Protein AF-A0A1F3SZ28-F1 (afdb_monomer)

Sequence (161 aa):
MKAVPILLTLVFACSISSAVASDVLGGPTPVPTPECSLKFEKIGSKEIKVGSFATYFVRLENTSACYFDDLKIVDQLPDRAKFDFAYPEAKVEEGAGPDFGGEVKWKHIDLEPYETLYFEIRVHVVGPPDRKLINKACLFKDGEKLECDSVRTKVVEGEAE

Mean predicted aligned error: 11.47 Å

Radius of gyration: 29.5 Å; Cα contacts (8 Å, |Δi|>4): 345; chains: 1; bounding box: 103×35×60 Å

Nearest PDB structures (foldseek):
  7usm-assembly1_A  TM=6.174E-01  e=6.342E-04  Homo sapiens
  1h6e-assembly1_A  TM=4.539E-01  e=2.488E-02  Homo sapiens
  6oxl-assembly1_M  TM=4.242E-01  e=4.626E-02  Mus musculus
  3ml6-assembly6_F  TM=4.410E-01  e=1.004E-01  Mus musculus
  6owo-assembly1_M  TM=4.318E-01  e=2.296E-01  Mus musculus

Secondary structure (DSSP, 8-state):
--------------------------PPPPPPPPPP-EEEEEEE-SEEETTSEEEEEEEEEE-SS--EEEEEEEEEEPTTEEEEEEES--EEEE--STT--EEEEEEEEEE-TT-EEEEEEEEEE-S-TT-EEEEEEEEEETTEEEEEEEEEEEEEPPP--

Structure (mmCIF, N/CA/C/O backbone):
data_AF-A0A1F3SZ28-F1
#
_entry.id   AF-A0A1F3SZ28-F1
#
loop_
_atom_site.group_PDB
_atom_site.id
_atom_site.type_symbol
_atom_site.label_atom_id
_atom_site.label_alt_id
_atom_site.label_comp_id
_atom_site.label_asym_id
_atom_site.label_entity_id
_atom_site.label_seq_id
_atom_site.pdbx_PDB_ins_code
_atom_site.Cartn_x
_atom_site.Cartn_y
_atom_site.Cartn_z
_atom_site.occupancy
_atom_site.B_iso_or_equiv
_atom_site.auth_seq_id
_atom_site.auth_comp_id
_atom_site.auth_asym_id
_atom_site.auth_atom_id
_atom_site.pdbx_PDB_model_num
ATOM 1 N N . MET A 1 1 ? 79.842 19.518 35.430 1.00 43.97 1 MET A N 1
ATOM 2 C CA . MET A 1 1 ? 80.255 18.509 34.431 1.00 43.97 1 MET A CA 1
ATOM 3 C C . MET A 1 1 ? 79.153 18.410 33.394 1.00 43.97 1 MET A C 1
ATOM 5 O O . MET A 1 1 ? 77.993 18.331 33.770 1.00 43.97 1 MET A O 1
ATOM 9 N N . LYS A 1 2 ? 79.515 18.562 32.117 1.00 39.78 2 LYS A N 1
ATOM 10 C CA . LYS A 1 2 ? 78.605 18.541 30.966 1.00 39.78 2 LYS A CA 1
ATOM 11 C C . LYS A 1 2 ? 78.163 17.099 30.700 1.00 39.78 2 LYS A C 1
ATOM 13 O O . LYS A 1 2 ? 79.028 16.239 30.576 1.00 39.78 2 LYS A O 1
ATOM 18 N N . ALA A 1 3 ? 76.862 16.862 30.560 1.00 41.88 3 ALA A N 1
ATOM 19 C CA . ALA A 1 3 ? 76.330 15.674 29.902 1.00 41.88 3 ALA A CA 1
ATOM 20 C C . ALA A 1 3 ? 75.505 16.138 28.695 1.00 41.88 3 ALA A C 1
ATOM 22 O O . ALA A 1 3 ? 74.625 16.988 28.807 1.00 41.88 3 ALA A O 1
ATOM 23 N N . VAL A 1 4 ? 75.930 15.639 27.541 1.00 39.97 4 VAL A N 1
ATOM 24 C CA . VAL A 1 4 ? 75.521 15.952 26.167 1.00 39.97 4 VAL A CA 1
ATOM 25 C C . VAL A 1 4 ? 74.340 15.038 25.786 1.00 39.97 4 VAL A C 1
ATOM 27 O O . VAL A 1 4 ? 74.255 13.932 26.321 1.00 39.97 4 VAL A O 1
ATOM 30 N N . PRO A 1 5 ? 73.410 15.478 24.916 1.00 53.03 5 PRO A N 1
ATOM 31 C CA . PRO A 1 5 ? 72.129 14.812 24.700 1.00 53.03 5 PRO A CA 1
ATOM 32 C C . PRO A 1 5 ? 72.242 13.665 23.688 1.00 53.03 5 PRO A C 1
ATOM 34 O O . PRO A 1 5 ? 73.022 13.742 22.741 1.00 53.03 5 PRO A O 1
ATOM 37 N N . ILE A 1 6 ? 71.416 12.627 23.845 1.00 44.25 6 ILE A N 1
ATOM 38 C CA . ILE A 1 6 ? 71.217 11.600 22.814 1.00 44.25 6 ILE A CA 1
ATOM 39 C C . ILE A 1 6 ? 69.897 11.912 22.112 1.00 44.25 6 ILE A C 1
ATOM 41 O O . ILE A 1 6 ? 68.809 11.658 22.624 1.00 44.25 6 ILE A O 1
ATOM 45 N N . LEU A 1 7 ? 70.032 12.540 20.947 1.00 42.06 7 LEU A N 1
ATOM 46 C CA . LEU A 1 7 ? 68.962 12.858 20.015 1.00 42.06 7 LEU A CA 1
ATOM 47 C C . LEU A 1 7 ? 68.617 11.588 19.221 1.00 42.06 7 LEU A C 1
ATOM 49 O O . LEU A 1 7 ? 69.385 11.158 18.361 1.00 42.06 7 LEU A O 1
ATOM 53 N N . LEU A 1 8 ? 67.473 10.977 19.529 1.00 43.25 8 LEU A N 1
ATOM 54 C CA . LEU A 1 8 ? 66.953 9.808 18.821 1.00 43.25 8 LEU A CA 1
ATOM 55 C C . LEU A 1 8 ? 66.407 10.255 17.453 1.00 43.25 8 LEU A C 1
ATOM 57 O O . LEU A 1 8 ? 65.328 10.837 17.360 1.00 43.25 8 LEU A O 1
ATOM 61 N N . THR A 1 9 ? 67.181 10.039 16.392 1.00 46.75 9 THR A N 1
ATOM 62 C CA . THR A 1 9 ? 66.792 10.351 15.010 1.00 46.75 9 THR A CA 1
ATOM 63 C C . THR A 1 9 ? 66.001 9.180 14.431 1.00 46.75 9 THR A C 1
ATOM 65 O O . THR A 1 9 ? 66.539 8.103 14.183 1.00 46.75 9 THR A O 1
ATOM 68 N N . LEU A 1 10 ? 64.698 9.390 14.241 1.00 42.75 10 LEU A N 1
ATOM 69 C CA . LEU A 1 10 ? 63.791 8.443 13.599 1.00 42.75 10 LEU A CA 1
ATOM 70 C C . LEU A 1 10 ? 63.981 8.549 12.078 1.00 42.75 10 LEU A C 1
ATOM 72 O O . LEU A 1 10 ? 63.603 9.544 11.462 1.00 42.75 10 LEU A O 1
ATOM 76 N N . VAL A 1 11 ? 64.615 7.543 11.476 1.00 49.81 11 VAL A N 1
ATOM 77 C CA . VAL A 1 11 ? 64.781 7.444 10.021 1.00 49.81 11 VAL A CA 1
ATOM 78 C C . VAL A 1 11 ? 63.455 6.974 9.426 1.00 49.81 11 VAL A C 1
ATOM 80 O O . VAL A 1 11 ? 63.096 5.804 9.531 1.00 49.81 11 VAL A O 1
ATOM 83 N N . PHE A 1 12 ? 62.707 7.895 8.818 1.00 44.34 12 PHE A N 1
ATOM 84 C CA . PHE A 1 12 ? 61.527 7.564 8.024 1.00 44.34 12 PHE A CA 1
ATOM 85 C C . PHE A 1 12 ? 62.006 7.058 6.657 1.00 44.34 12 PHE A C 1
ATOM 87 O O . PHE A 1 12 ? 62.452 7.837 5.813 1.00 44.34 12 PHE A O 1
ATOM 94 N N . ALA A 1 13 ? 61.981 5.741 6.453 1.00 50.91 13 ALA A N 1
ATOM 95 C CA . ALA A 1 13 ? 62.242 5.142 5.151 1.00 50.91 13 ALA A CA 1
ATOM 96 C C . ALA A 1 13 ? 61.084 5.500 4.206 1.00 50.91 13 ALA A C 1
ATOM 98 O O . ALA A 1 13 ? 59.988 4.950 4.297 1.00 50.91 13 ALA A O 1
ATOM 99 N N . CYS A 1 14 ? 61.321 6.472 3.326 1.00 41.31 14 CYS A N 1
ATOM 100 C CA . CYS A 1 14 ? 60.419 6.824 2.241 1.00 41.31 14 CYS A CA 1
ATOM 101 C C . CYS A 1 14 ? 60.524 5.732 1.168 1.00 41.31 14 CYS A C 1
ATOM 103 O O . CYS A 1 14 ? 61.438 5.739 0.342 1.00 41.31 14 CYS A O 1
ATOM 105 N N . SER A 1 15 ? 59.625 4.751 1.221 1.00 44.66 15 SER A N 1
ATOM 106 C CA . SER A 1 15 ? 59.470 3.763 0.157 1.00 44.66 15 SER A CA 1
ATOM 107 C C . SER A 1 15 ? 58.931 4.466 -1.087 1.00 44.66 15 SER A C 1
ATOM 109 O O . SER A 1 15 ? 57.728 4.671 -1.232 1.00 44.66 15 SER A O 1
ATOM 111 N N . ILE A 1 16 ? 59.837 4.843 -1.985 1.00 56.31 16 ILE A N 1
ATOM 112 C CA . ILE A 1 16 ? 59.520 5.238 -3.358 1.00 56.31 16 ILE A CA 1
ATOM 113 C C . ILE A 1 16 ? 58.946 4.002 -4.054 1.00 56.31 16 ILE A C 1
ATOM 115 O O . ILE A 1 16 ? 59.679 3.167 -4.579 1.00 56.31 16 ILE A O 1
ATOM 119 N N . SER A 1 17 ? 57.624 3.848 -4.015 1.00 54.88 17 SER A N 1
ATOM 120 C CA . SER A 1 17 ? 56.954 2.947 -4.947 1.00 54.88 17 SER A CA 1
ATOM 121 C C . SER A 1 17 ? 57.016 3.603 -6.316 1.00 54.88 17 SER A C 1
ATOM 123 O O . SER A 1 17 ? 56.485 4.693 -6.528 1.00 54.88 17 SER A O 1
ATOM 125 N N . SER A 1 18 ? 57.748 2.964 -7.220 1.00 57.22 18 SER A N 1
ATOM 126 C CA . SER A 1 18 ? 57.894 3.371 -8.608 1.00 57.22 18 SER A CA 1
ATOM 127 C C . SER A 1 18 ? 56.515 3.489 -9.257 1.00 57.22 18 SER A C 1
ATOM 129 O O . SER A 1 18 ? 55.770 2.513 -9.325 1.00 57.22 18 SER A O 1
ATOM 131 N N . ALA A 1 19 ? 56.175 4.681 -9.746 1.00 57.47 19 ALA A N 1
ATOM 132 C CA . ALA A 1 19 ? 55.052 4.858 -10.649 1.00 57.47 19 ALA A CA 1
ATOM 133 C C . ALA A 1 19 ? 55.410 4.198 -11.987 1.00 57.47 19 ALA A C 1
ATOM 135 O O . ALA A 1 19 ? 56.140 4.764 -12.798 1.00 57.47 19 ALA A O 1
ATOM 136 N N . VAL A 1 20 ? 54.920 2.981 -12.211 1.00 57.06 20 VAL A N 1
ATOM 137 C CA . VAL A 1 20 ? 54.814 2.421 -13.560 1.00 57.06 20 VAL A CA 1
ATOM 138 C C . VAL A 1 20 ? 53.590 3.058 -14.209 1.00 57.06 20 VAL A C 1
ATOM 140 O O . VAL A 1 20 ? 52.459 2.628 -13.993 1.00 57.06 20 VAL A O 1
ATOM 143 N N . ALA A 1 21 ? 53.826 4.122 -14.978 1.00 53.84 21 ALA A N 1
ATOM 144 C CA . ALA A 1 21 ? 52.867 4.618 -15.951 1.00 53.84 21 ALA A CA 1
ATOM 145 C C . ALA A 1 21 ? 52.682 3.523 -17.008 1.00 53.84 21 ALA A C 1
ATOM 147 O O . ALA A 1 21 ? 53.532 3.329 -17.875 1.00 53.84 21 ALA A O 1
ATOM 148 N N . SER A 1 22 ? 51.609 2.746 -16.877 1.00 50.09 22 SER A N 1
ATOM 149 C CA . SER A 1 22 ? 51.156 1.890 -17.965 1.00 50.09 22 SER A CA 1
ATOM 150 C C . SER A 1 22 ? 50.331 2.755 -18.904 1.00 50.09 22 SER A C 1
ATOM 152 O O . SER A 1 22 ? 49.201 3.119 -18.582 1.00 50.09 22 SER A O 1
ATOM 154 N N . ASP A 1 23 ? 50.919 3.084 -20.052 1.00 57.00 23 ASP A N 1
ATOM 155 C CA . ASP A 1 23 ? 50.186 3.436 -21.264 1.00 57.00 23 ASP A CA 1
ATOM 156 C C . ASP A 1 23 ? 49.230 2.278 -21.593 1.00 57.00 23 ASP A C 1
ATOM 158 O O . ASP A 1 23 ? 49.603 1.293 -22.232 1.00 57.00 23 ASP A O 1
ATOM 162 N N . VAL A 1 24 ? 47.993 2.361 -21.099 1.00 57.38 24 VAL A N 1
ATOM 163 C CA . VAL A 1 24 ? 46.909 1.454 -21.480 1.00 57.38 24 VAL A CA 1
ATOM 164 C C . VAL A 1 24 ? 46.052 2.169 -22.510 1.00 57.38 24 VAL A C 1
ATOM 166 O O . VAL A 1 24 ? 45.357 3.141 -22.226 1.00 57.38 24 VAL A O 1
ATOM 169 N N . LEU A 1 25 ? 46.165 1.651 -23.727 1.00 55.81 25 LEU A N 1
ATOM 170 C CA . LEU A 1 25 ? 45.335 1.879 -24.901 1.00 55.81 25 LEU A CA 1
ATOM 171 C C . LEU A 1 25 ? 43.883 2.218 -24.518 1.00 55.81 25 LEU A C 1
ATOM 173 O O . LEU A 1 25 ? 43.199 1.412 -23.888 1.00 55.81 25 LEU A O 1
ATOM 177 N N . GLY A 1 26 ? 43.425 3.405 -24.925 1.00 57.22 26 GLY A N 1
ATOM 178 C CA . GLY A 1 26 ? 42.052 3.879 -24.760 1.00 57.22 26 GLY A CA 1
ATOM 179 C C . GLY A 1 26 ? 41.047 3.013 -25.517 1.00 57.22 26 GLY A C 1
ATOM 180 O O . GLY A 1 26 ? 40.628 3.350 -26.622 1.00 57.22 26 GLY A O 1
ATOM 181 N N . GLY A 1 27 ? 40.664 1.886 -24.921 1.00 72.69 27 GLY A N 1
ATOM 182 C CA . GLY A 1 27 ? 39.433 1.191 -25.272 1.00 72.69 27 GLY A CA 1
ATOM 183 C C . GLY A 1 27 ? 38.226 2.068 -24.924 1.00 72.69 27 GLY A C 1
ATOM 184 O O . GLY A 1 27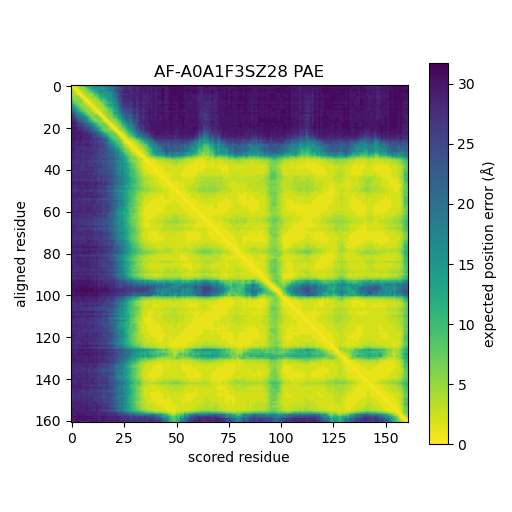 ? 38.337 2.928 -24.044 1.00 72.69 27 GLY A O 1
ATOM 185 N N . PRO A 1 28 ? 37.073 1.890 -25.594 1.00 71.19 28 PRO A N 1
ATOM 186 C CA . PRO A 1 28 ? 35.857 2.575 -25.186 1.00 71.19 28 PRO A CA 1
ATOM 187 C C . PRO A 1 28 ? 35.607 2.248 -23.714 1.00 71.19 28 PRO A C 1
ATOM 189 O O . PRO A 1 28 ? 35.509 1.080 -23.335 1.00 71.19 28 PRO A O 1
ATOM 192 N N . THR A 1 29 ? 35.550 3.282 -22.875 1.00 72.50 29 THR A N 1
ATOM 193 C CA . THR A 1 29 ? 35.113 3.131 -21.489 1.00 72.50 29 THR A CA 1
ATOM 194 C C . THR A 1 29 ? 33.747 2.447 -21.516 1.00 72.50 29 THR A C 1
ATOM 196 O O . THR A 1 29 ? 32.890 2.908 -22.280 1.00 72.50 29 THR A O 1
ATOM 199 N N . PRO A 1 30 ? 33.521 1.367 -20.744 1.00 76.06 30 PRO A N 1
ATOM 200 C CA . PRO A 1 30 ? 32.205 0.755 -20.670 1.00 76.06 30 PRO A CA 1
ATOM 201 C C . PRO A 1 30 ? 31.216 1.842 -20.254 1.00 76.06 30 PRO A C 1
ATOM 203 O O . PRO A 1 30 ? 31.387 2.479 -19.213 1.00 76.06 30 PRO A O 1
ATOM 206 N N . VAL A 1 31 ? 30.239 2.114 -21.121 1.00 80.12 31 VAL A N 1
ATOM 207 C CA . VAL A 1 31 ? 29.171 3.064 -20.813 1.00 80.12 31 VAL A CA 1
ATOM 208 C C . VAL A 1 31 ? 28.471 2.522 -19.570 1.00 80.12 31 VAL A C 1
ATOM 210 O O . VAL A 1 31 ? 28.074 1.354 -19.590 1.00 80.12 31 VAL A O 1
ATOM 213 N N . PRO A 1 32 ? 28.363 3.304 -18.482 1.00 75.44 32 PRO A N 1
ATOM 214 C CA . PRO A 1 32 ? 27.689 2.836 -17.286 1.00 75.44 32 PRO A CA 1
ATOM 215 C C . PRO A 1 32 ? 26.248 2.489 -17.655 1.00 75.44 32 PRO A C 1
ATOM 217 O O . PRO A 1 32 ? 25.503 3.331 -18.160 1.00 75.44 32 PRO A O 1
ATOM 220 N N . THR A 1 33 ? 25.880 1.228 -17.446 1.00 76.81 33 THR A N 1
ATOM 221 C CA . THR A 1 33 ? 24.498 0.780 -17.594 1.00 76.81 33 THR A CA 1
ATOM 222 C C . THR A 1 33 ? 23.645 1.577 -16.606 1.00 76.81 33 THR A C 1
ATOM 224 O O . THR A 1 33 ? 24.012 1.636 -15.430 1.00 76.81 33 THR A O 1
ATOM 227 N N . PRO A 1 34 ? 22.544 2.216 -17.041 1.00 79.12 34 PRO A N 1
ATOM 228 C CA . PRO A 1 34 ? 21.681 2.944 -16.124 1.00 79.12 34 PRO A CA 1
ATOM 229 C C . PRO A 1 34 ? 21.113 1.971 -15.086 1.00 79.12 34 PRO A C 1
ATOM 231 O O . PRO A 1 34 ? 20.489 0.972 -15.440 1.00 79.12 34 PRO A O 1
ATOM 234 N N . GLU A 1 35 ? 21.356 2.248 -13.806 1.00 89.88 35 GLU A N 1
ATOM 235 C CA . GLU A 1 35 ? 20.801 1.448 -12.718 1.00 89.88 35 GLU A CA 1
ATOM 236 C C . GLU A 1 35 ? 19.293 1.706 -12.604 1.00 89.88 35 GLU A C 1
ATOM 238 O O . GLU A 1 35 ? 18.834 2.852 -12.540 1.00 89.88 35 GLU A O 1
ATOM 243 N N . CYS A 1 36 ? 18.507 0.631 -12.592 1.00 94.25 36 CYS A N 1
ATOM 244 C CA . CYS A 1 36 ? 17.064 0.713 -12.418 1.00 94.25 36 CYS A CA 1
ATOM 245 C C . CYS A 1 36 ? 16.728 0.806 -10.926 1.00 94.25 36 CYS A C 1
ATOM 247 O O . CYS A 1 36 ? 17.202 -0.009 -10.137 1.00 94.25 36 CYS A O 1
ATOM 249 N N . SER A 1 37 ? 15.922 1.795 -10.531 1.00 96.00 37 SER A N 1
ATOM 250 C CA . SER A 1 37 ? 15.566 2.028 -9.127 1.00 96.00 37 SER A CA 1
ATOM 251 C C . SER A 1 37 ? 14.082 2.347 -8.971 1.00 96.00 37 SER A C 1
ATOM 253 O O . SER A 1 37 ? 13.493 3.045 -9.795 1.00 96.00 37 SER A O 1
ATOM 255 N N . LEU A 1 38 ? 13.495 1.814 -7.900 1.00 97.69 38 LEU A N 1
ATOM 256 C CA . LEU A 1 38 ? 12.115 2.046 -7.490 1.00 97.69 38 LEU A CA 1
ATOM 257 C C . LEU A 1 38 ? 12.102 2.614 -6.073 1.00 97.69 38 LEU A C 1
ATOM 259 O O . LEU A 1 38 ? 12.986 2.317 -5.267 1.00 97.69 38 LEU A O 1
ATOM 263 N N . LYS A 1 39 ? 11.056 3.374 -5.760 1.00 98.44 39 LYS A N 1
ATOM 264 C CA . LYS A 1 39 ? 10.695 3.747 -4.395 1.00 98.44 39 LYS A CA 1
ATOM 265 C C . LYS A 1 39 ? 9.286 3.249 -4.089 1.00 98.44 39 LYS A C 1
ATOM 267 O O . LYS A 1 39 ? 8.345 3.545 -4.828 1.00 98.44 39 LYS A O 1
ATOM 272 N N . PHE A 1 40 ? 9.138 2.533 -2.978 1.00 98.62 40 PHE A N 1
ATOM 273 C CA . PHE A 1 40 ? 7.871 1.968 -2.526 1.00 98.62 40 PHE A CA 1
ATOM 274 C C . PHE A 1 40 ? 7.553 2.422 -1.098 1.00 98.62 40 PHE A C 1
ATOM 276 O O . PHE A 1 40 ? 8.345 2.217 -0.185 1.00 98.62 40 PHE A O 1
ATOM 283 N N . GLU A 1 41 ? 6.401 3.059 -0.893 1.00 98.62 41 GLU A N 1
ATOM 284 C CA . GLU A 1 41 ? 6.044 3.656 0.401 1.00 98.62 41 GLU A CA 1
ATOM 285 C C . GLU A 1 41 ? 4.583 3.385 0.760 1.00 98.62 41 GLU A C 1
ATOM 287 O O . GLU A 1 41 ? 3.682 3.507 -0.078 1.00 98.62 41 GLU A O 1
ATOM 292 N N . LYS A 1 42 ? 4.338 3.056 2.031 1.00 98.12 42 LYS A N 1
ATOM 293 C CA . LYS A 1 42 ? 3.007 2.906 2.607 1.00 98.12 42 LYS A CA 1
ATOM 294 C C . LYS A 1 42 ? 2.674 4.103 3.478 1.00 98.12 42 LYS A C 1
ATOM 296 O O . LYS A 1 42 ? 3.375 4.433 4.427 1.00 98.12 42 LYS A O 1
ATOM 301 N N . ILE A 1 43 ? 1.536 4.719 3.193 1.00 98.44 43 ILE A N 1
ATOM 302 C CA . ILE A 1 43 ? 1.086 5.939 3.856 1.00 98.44 43 ILE A CA 1
ATOM 303 C C . ILE A 1 43 ? -0.274 5.676 4.497 1.00 98.44 43 ILE A C 1
ATOM 305 O O . ILE A 1 43 ? -1.121 4.977 3.944 1.00 98.44 43 ILE A O 1
ATOM 309 N N . GLY A 1 44 ? -0.494 6.223 5.686 1.00 97.25 44 GLY A N 1
ATOM 310 C CA . GLY A 1 44 ? -1.767 6.123 6.388 1.00 97.25 44 GLY A CA 1
ATOM 311 C C . GLY A 1 44 ? -1.749 6.883 7.705 1.00 97.25 44 GLY A C 1
ATOM 312 O O . GLY A 1 44 ? -0.706 7.356 8.164 1.00 97.25 44 GLY A O 1
ATOM 313 N N . SER A 1 45 ? -2.921 7.011 8.318 1.00 95.31 45 SER A N 1
ATOM 314 C CA . SER A 1 45 ? -3.080 7.764 9.562 1.00 95.31 45 SER A CA 1
ATOM 315 C C . SER A 1 45 ? -2.364 7.098 10.737 1.00 95.31 45 SER A C 1
ATOM 317 O O . SER A 1 45 ? -2.328 5.873 10.864 1.00 95.31 45 SER A O 1
ATOM 319 N N . LYS A 1 46 ? -1.830 7.918 11.650 1.00 95.62 46 LYS A N 1
ATOM 3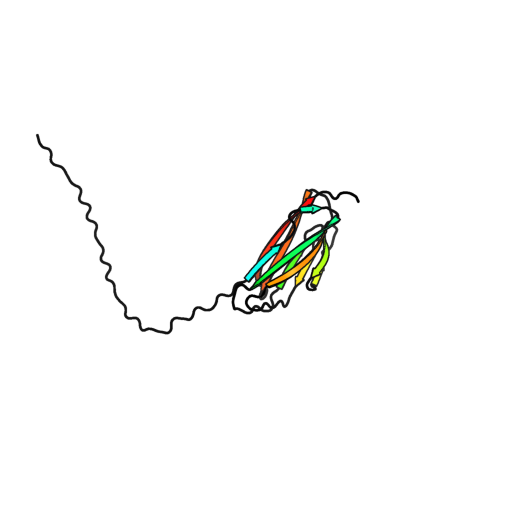20 C CA . LYS A 1 46 ? -1.217 7.443 12.904 1.00 95.62 46 LYS A CA 1
ATOM 321 C C . LYS A 1 46 ? -2.250 7.036 13.953 1.00 95.62 46 LYS A C 1
ATOM 323 O O . LYS A 1 46 ? -1.932 6.226 14.820 1.00 95.62 46 LYS A O 1
ATOM 328 N N . GLU A 1 47 ? -3.461 7.578 13.875 1.00 95.31 47 GLU A N 1
ATOM 329 C CA . GLU A 1 47 ? -4.559 7.313 14.804 1.00 95.31 47 GLU A CA 1
ATOM 330 C C . GLU A 1 47 ? -5.899 7.243 14.054 1.00 95.31 47 GLU A C 1
ATOM 332 O O . GLU A 1 47 ? -6.069 7.933 13.047 1.00 95.31 47 GLU A O 1
ATOM 337 N N . ILE A 1 48 ? -6.825 6.398 14.518 1.00 95.19 48 ILE A N 1
ATOM 338 C CA . ILE A 1 48 ? -8.182 6.260 13.975 1.00 95.19 48 ILE A CA 1
ATOM 339 C C . ILE A 1 48 ? -9.181 5.872 15.077 1.00 95.19 48 ILE A C 1
ATOM 341 O O . ILE A 1 48 ? -8.842 5.106 15.980 1.00 95.19 48 ILE A O 1
ATOM 345 N N . LYS A 1 49 ? -10.416 6.380 15.008 1.00 94.19 49 LYS A N 1
ATOM 346 C CA . LYS A 1 49 ? -11.501 6.007 15.931 1.00 94.19 49 LYS A CA 1
ATOM 347 C C . LYS A 1 49 ? -12.099 4.643 15.553 1.00 94.19 49 LYS A C 1
ATOM 349 O O . LYS A 1 49 ? -12.232 4.327 14.368 1.00 94.19 49 LYS A O 1
ATOM 354 N N . VAL A 1 50 ? -12.500 3.845 16.547 1.00 92.56 50 VAL A N 1
ATOM 355 C CA . VAL A 1 50 ? -13.306 2.627 16.321 1.00 92.56 50 VAL A CA 1
ATOM 356 C C . VAL A 1 50 ? -14.578 2.981 15.541 1.00 92.56 50 VAL A C 1
ATOM 358 O O . VAL A 1 50 ? -15.193 4.013 15.797 1.00 92.56 50 VAL A O 1
ATOM 361 N N . GLY A 1 51 ? -14.971 2.137 14.582 1.00 92.31 51 GLY A N 1
ATOM 362 C CA . GLY A 1 51 ? -16.174 2.331 13.767 1.00 92.31 51 GLY A CA 1
ATOM 363 C C . GLY A 1 51 ? -16.018 3.319 12.608 1.00 92.31 51 GLY A C 1
ATOM 364 O O . GLY A 1 51 ? -16.929 3.425 11.790 1.00 92.31 51 GLY A O 1
ATOM 365 N N . SER A 1 52 ? -14.877 4.005 12.497 1.00 94.44 52 SER A N 1
ATOM 366 C CA . SER A 1 52 ? -14.546 4.858 11.350 1.00 94.44 52 SER A CA 1
ATOM 367 C C . SER A 1 52 ? -13.906 4.063 10.207 1.00 94.44 52 SER A C 1
ATOM 369 O O . SER A 1 52 ? -13.546 2.893 10.354 1.00 94.44 52 SER A O 1
ATOM 371 N N . PHE A 1 53 ? -13.718 4.721 9.063 1.00 94.88 53 PHE A N 1
ATOM 372 C CA . PHE A 1 53 ? -12.929 4.188 7.957 1.00 94.88 53 PHE A CA 1
ATOM 373 C C . PHE A 1 53 ? -11.471 4.641 8.064 1.00 94.88 53 PHE A C 1
ATOM 375 O O . PHE A 1 53 ? -11.194 5.834 8.173 1.00 94.88 53 PHE A O 1
ATOM 382 N N . ALA A 1 54 ? -10.538 3.693 8.007 1.00 95.12 54 ALA A N 1
ATOM 383 C CA . ALA A 1 54 ? -9.124 3.974 7.812 1.00 95.12 54 ALA A CA 1
ATOM 384 C C . ALA A 1 54 ? -8.805 3.938 6.313 1.00 95.12 54 ALA A C 1
ATOM 386 O O . ALA A 1 54 ? -9.135 2.966 5.633 1.00 95.12 54 ALA A O 1
ATOM 387 N N . THR A 1 55 ? -8.134 4.978 5.820 1.00 97.12 55 THR A N 1
ATOM 388 C CA . THR A 1 55 ? -7.615 5.036 4.449 1.00 97.12 55 THR A CA 1
ATOM 389 C C . THR A 1 55 ? -6.099 4.901 4.470 1.00 97.12 55 THR A C 1
ATOM 391 O O . THR A 1 55 ? -5.410 5.581 5.238 1.00 97.12 55 THR A O 1
ATOM 394 N N . TYR A 1 56 ? -5.583 4.042 3.601 1.00 97.88 56 TYR A N 1
ATOM 395 C CA . TYR A 1 56 ? -4.166 3.858 3.363 1.00 97.88 56 TYR A CA 1
ATOM 396 C C . TYR A 1 56 ? -3.840 4.074 1.889 1.00 97.88 56 TYR A C 1
ATOM 398 O O . TYR A 1 56 ? -4.615 3.694 1.017 1.00 97.88 56 TYR A O 1
ATOM 406 N N . PHE A 1 57 ? -2.648 4.595 1.618 1.00 98.50 57 PHE A N 1
ATOM 407 C CA . PHE A 1 57 ? -2.110 4.728 0.271 1.00 98.50 57 PHE A CA 1
ATOM 408 C C . PHE A 1 57 ? -0.842 3.893 0.113 1.00 98.50 57 PHE A C 1
ATOM 410 O O . PHE A 1 57 ? -0.076 3.737 1.064 1.00 98.50 57 PHE A O 1
ATOM 417 N N . VAL A 1 58 ? -0.625 3.352 -1.079 1.00 98.75 58 VAL A N 1
ATOM 418 C CA . VAL A 1 58 ? 0.664 2.836 -1.542 1.00 98.75 58 VAL A CA 1
ATOM 419 C C . VAL A 1 58 ? 1.152 3.788 -2.623 1.00 98.75 58 VAL A C 1
ATOM 421 O O . VAL A 1 58 ? 0.427 4.041 -3.584 1.00 98.75 58 VAL 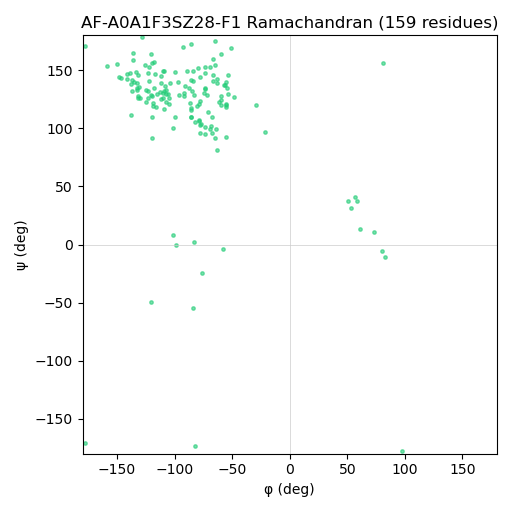A O 1
ATOM 424 N N . ARG A 1 59 ? 2.366 4.312 -2.471 1.00 98.75 59 ARG A N 1
ATOM 425 C CA . ARG A 1 59 ? 3.048 5.088 -3.505 1.00 98.75 59 ARG A CA 1
ATOM 426 C C . ARG A 1 59 ? 4.137 4.221 -4.118 1.00 98.75 59 ARG A C 1
ATOM 428 O O . ARG A 1 59 ? 5.036 3.777 -3.407 1.00 98.75 59 ARG A O 1
ATOM 435 N N . LEU A 1 60 ? 4.050 4.010 -5.425 1.00 98.75 60 LEU A N 1
ATOM 436 C CA . LEU A 1 60 ? 5.063 3.323 -6.217 1.00 98.75 60 LEU A CA 1
ATOM 437 C C . LEU A 1 60 ? 5.635 4.323 -7.219 1.00 98.75 60 LEU A C 1
ATOM 439 O O . LEU A 1 60 ? 4.903 4.859 -8.044 1.00 98.75 60 LEU A O 1
ATOM 443 N N . GLU A 1 61 ? 6.928 4.593 -7.123 1.00 98.62 61 GLU A N 1
ATOM 444 C CA . GLU A 1 61 ? 7.627 5.547 -7.980 1.00 98.62 61 GLU A CA 1
ATOM 445 C C . GLU A 1 61 ? 8.787 4.862 -8.689 1.00 98.62 61 GLU A C 1
ATOM 447 O O . GLU A 1 61 ? 9.612 4.196 -8.061 1.00 98.62 61 GLU A O 1
ATOM 452 N N . ASN A 1 62 ? 8.869 5.082 -9.995 1.00 98.38 62 ASN A N 1
ATOM 453 C CA . ASN A 1 62 ? 10.065 4.831 -10.765 1.00 98.38 62 ASN A CA 1
ATOM 454 C C . ASN A 1 62 ? 11.018 6.009 -10.583 1.00 98.38 62 ASN A C 1
ATOM 456 O O . ASN A 1 62 ? 10.676 7.138 -10.920 1.00 98.38 62 ASN A O 1
ATOM 460 N N . THR A 1 63 ? 12.213 5.772 -10.052 1.00 97.81 63 THR A N 1
ATOM 461 C CA . THR A 1 63 ? 13.210 6.835 -9.853 1.00 97.81 63 THR A CA 1
ATOM 462 C C . THR A 1 63 ? 14.300 6.826 -10.923 1.00 97.81 63 THR A C 1
ATOM 464 O O . THR A 1 63 ? 15.276 7.569 -10.811 1.00 97.81 63 THR A O 1
ATOM 467 N N . SER A 1 64 ? 14.157 6.007 -11.971 1.00 97.19 64 SER A N 1
ATOM 468 C CA . SER A 1 64 ? 15.141 5.858 -13.042 1.00 97.19 64 SER A CA 1
ATOM 469 C C . SER A 1 64 ? 14.545 6.009 -14.447 1.00 97.19 64 SER A C 1
ATOM 471 O O . SER A 1 64 ? 13.351 6.224 -14.645 1.00 97.19 64 SER A O 1
ATOM 473 N N . ALA A 1 65 ? 15.425 5.904 -15.449 1.00 96.31 65 ALA A N 1
ATOM 474 C CA . ALA A 1 65 ? 15.068 5.915 -16.865 1.00 96.31 65 ALA A CA 1
ATOM 475 C C . ALA A 1 65 ? 14.615 4.537 -17.398 1.00 96.31 65 ALA A C 1
ATOM 477 O O . ALA A 1 65 ? 14.399 4.389 -18.599 1.00 96.31 65 ALA A O 1
ATOM 478 N N . CYS A 1 66 ? 14.544 3.515 -16.540 1.00 96.62 66 CYS A N 1
ATOM 479 C CA . CYS A 1 66 ? 14.141 2.172 -16.950 1.00 96.62 66 CYS A CA 1
ATOM 480 C C . CYS A 1 66 ? 12.621 2.083 -17.067 1.00 96.62 66 CYS A C 1
ATOM 482 O O . CYS A 1 66 ? 11.914 2.767 -16.340 1.00 96.62 66 CYS A O 1
ATOM 484 N N . TYR A 1 67 ? 12.128 1.205 -17.932 1.00 97.06 67 TYR A N 1
ATOM 485 C CA . TYR A 1 67 ? 10.733 0.777 -17.913 1.00 97.06 67 TYR A CA 1
ATOM 486 C C . TYR A 1 67 ? 10.605 -0.460 -17.019 1.00 97.06 67 TYR A C 1
ATOM 488 O O . TYR A 1 67 ? 11.451 -1.355 -17.101 1.00 97.06 67 TYR A O 1
ATOM 496 N N . PHE A 1 68 ? 9.580 -0.506 -16.169 1.00 97.50 68 PHE A N 1
ATOM 497 C CA . PHE A 1 68 ? 9.265 -1.686 -15.364 1.00 97.50 68 PHE A CA 1
ATOM 498 C C . PHE A 1 68 ? 7.942 -2.278 -15.825 1.00 97.50 68 PHE A C 1
ATOM 500 O O . PHE A 1 68 ? 6.956 -1.557 -15.926 1.00 97.50 68 PHE A O 1
ATOM 507 N N . ASP A 1 69 ? 7.919 -3.586 -16.050 1.00 97.69 69 ASP A N 1
ATOM 508 C CA . ASP A 1 69 ? 6.723 -4.317 -16.446 1.00 97.69 69 ASP A CA 1
ATOM 509 C C . ASP A 1 69 ? 6.318 -5.374 -15.420 1.00 97.69 69 ASP A C 1
ATOM 511 O O . ASP A 1 69 ? 7.127 -5.867 -14.624 1.00 97.69 69 ASP A O 1
ATOM 515 N N . ASP A 1 70 ? 5.040 -5.736 -15.461 1.00 97.50 70 ASP A N 1
ATOM 516 C CA . ASP A 1 70 ? 4.468 -6.853 -14.707 1.00 97.50 70 ASP A CA 1
ATOM 517 C C . ASP A 1 70 ? 4.808 -6.837 -13.204 1.00 97.50 70 ASP A C 1
ATOM 519 O O . ASP A 1 70 ? 5.047 -7.867 -12.562 1.00 97.50 70 ASP A O 1
ATOM 523 N N . LEU A 1 71 ? 4.835 -5.642 -12.612 1.00 98.44 71 LEU A N 1
ATOM 524 C CA . LEU A 1 71 ? 4.951 -5.496 -11.172 1.00 98.44 71 LEU A CA 1
ATOM 525 C C . LEU A 1 71 ? 3.660 -5.970 -10.500 1.00 98.44 71 LEU A C 1
ATOM 527 O O . LEU A 1 71 ? 2.548 -5.919 -11.043 1.00 98.44 71 LEU A O 1
ATOM 531 N N . LYS A 1 72 ? 3.810 -6.426 -9.259 1.00 98.56 72 LYS A N 1
ATOM 532 C CA . LYS A 1 72 ? 2.701 -6.885 -8.428 1.00 98.56 72 LYS A CA 1
ATOM 533 C C . LYS A 1 72 ? 2.789 -6.275 -7.041 1.00 98.56 72 LYS A C 1
ATOM 535 O O . LYS A 1 72 ? 3.824 -6.357 -6.387 1.00 98.56 72 LYS A O 1
ATOM 540 N N . ILE A 1 73 ? 1.664 -5.764 -6.556 1.00 98.62 73 ILE A N 1
ATOM 541 C CA . ILE A 1 73 ? 1.506 -5.307 -5.175 1.00 98.62 73 ILE A CA 1
ATOM 542 C C . ILE A 1 73 ? 0.572 -6.276 -4.454 1.00 98.62 73 ILE A C 1
ATOM 544 O O . ILE A 1 73 ? -0.506 -6.606 -4.951 1.00 98.62 73 ILE A O 1
ATOM 548 N N . VAL A 1 74 ? 0.995 -6.742 -3.280 1.00 98.00 74 VAL A N 1
ATOM 549 C CA . VAL A 1 74 ? 0.140 -7.468 -2.334 1.00 98.00 74 VAL A CA 1
ATOM 550 C C . VAL A 1 74 ? 0.079 -6.671 -1.049 1.00 98.00 74 VAL A C 1
ATOM 552 O O . VAL A 1 74 ? 1.106 -6.455 -0.407 1.00 98.00 74 VAL A O 1
ATOM 555 N N . ASP A 1 75 ? -1.122 -6.262 -0.676 1.00 97.44 75 ASP A N 1
ATOM 556 C CA . ASP A 1 75 ? -1.405 -5.578 0.572 1.00 97.44 75 ASP A CA 1
ATOM 557 C C . ASP A 1 75 ? -2.144 -6.516 1.527 1.00 97.44 75 ASP A C 1
ATOM 559 O O . ASP A 1 75 ? -3.192 -7.061 1.188 1.00 97.44 75 ASP A O 1
ATOM 563 N N . GLN A 1 76 ? -1.563 -6.729 2.704 1.00 95.38 76 GLN A N 1
ATOM 564 C CA . GLN A 1 76 ? -2.164 -7.466 3.804 1.00 95.38 76 GLN A CA 1
ATOM 565 C C . GLN A 1 76 ? -3.024 -6.501 4.618 1.00 95.38 76 GLN A C 1
ATOM 567 O O . GLN A 1 76 ? -2.511 -5.612 5.317 1.00 95.38 76 GLN A O 1
ATOM 572 N N . LEU A 1 77 ? -4.339 -6.695 4.523 1.00 93.06 77 LEU A N 1
ATOM 573 C CA . LEU A 1 77 ? -5.307 -5.913 5.273 1.00 93.06 77 LEU A CA 1
ATOM 574 C C . LEU A 1 77 ? -5.108 -6.15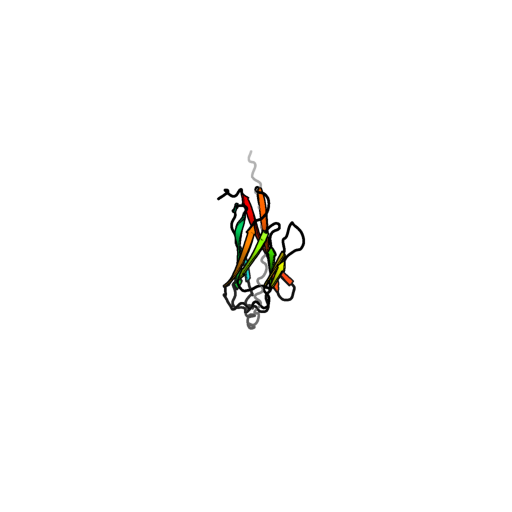5 6.773 1.00 93.06 77 LEU A C 1
ATOM 576 O O . LEU A 1 77 ? -4.865 -7.295 7.180 1.00 93.06 77 LEU A O 1
ATOM 580 N N . PRO A 1 78 ? -5.197 -5.098 7.595 1.00 91.44 78 PRO A N 1
ATOM 581 C CA . PRO A 1 78 ? -5.009 -5.235 9.026 1.00 91.44 78 PRO A CA 1
ATOM 582 C C . PRO A 1 78 ? -6.095 -6.133 9.621 1.00 91.44 78 PRO A C 1
ATOM 584 O O . PRO A 1 78 ? -7.262 -6.033 9.241 1.00 91.44 78 PRO A O 1
ATOM 587 N N . ASP A 1 79 ? -5.716 -6.959 10.597 1.00 88.31 79 ASP A N 1
ATOM 588 C CA . ASP A 1 79 ? -6.683 -7.707 11.400 1.00 88.31 79 ASP A CA 1
ATOM 589 C C . ASP A 1 79 ? -7.714 -6.753 12.005 1.00 88.31 79 ASP A C 1
ATOM 591 O O . ASP A 1 79 ? -7.390 -5.628 12.409 1.00 88.31 79 ASP A O 1
ATOM 595 N N . ARG A 1 80 ? -8.952 -7.234 12.135 1.00 85.88 80 ARG A N 1
ATOM 596 C CA . ARG A 1 80 ? -10.078 -6.467 12.682 1.00 85.88 80 ARG A CA 1
ATOM 597 C C . ARG A 1 80 ? -10.340 -5.186 11.894 1.00 85.88 80 ARG A C 1
ATOM 599 O O . ARG A 1 80 ? -10.730 -4.158 12.448 1.00 85.88 80 ARG A O 1
ATOM 606 N N . ALA A 1 81 ? -10.179 -5.260 10.584 1.00 88.50 81 ALA A N 1
ATOM 607 C CA . ALA A 1 81 ? -10.702 -4.261 9.684 1.00 88.50 81 ALA A CA 1
ATOM 608 C C . ALA A 1 81 ? -11.426 -4.959 8.540 1.00 88.50 81 ALA A C 1
ATOM 610 O O . ALA A 1 81 ? -10.937 -5.928 7.972 1.00 88.50 81 ALA A O 1
ATOM 611 N N . LYS A 1 82 ? -12.613 -4.472 8.194 1.00 89.88 82 LYS A N 1
ATOM 612 C CA . LYS A 1 82 ? -13.342 -4.992 7.040 1.00 89.88 82 LYS A CA 1
ATOM 613 C C . LYS A 1 82 ? -12.900 -4.237 5.805 1.00 89.88 82 LYS A C 1
ATOM 615 O O . LYS A 1 82 ? -12.816 -3.012 5.846 1.00 89.8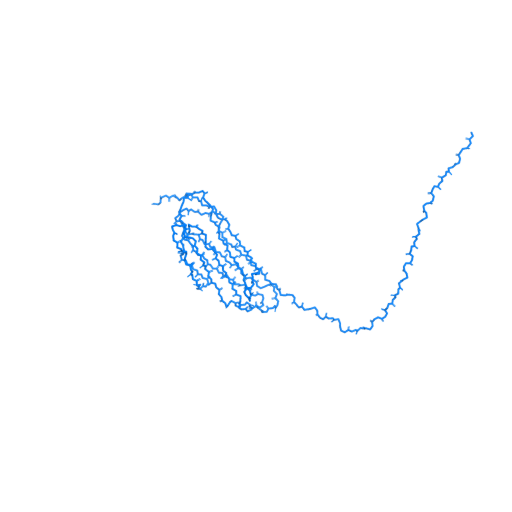8 82 LYS A O 1
ATOM 620 N N . PHE A 1 83 ? -12.637 -4.953 4.721 1.00 92.50 83 PHE A N 1
ATOM 621 C CA . PHE A 1 83 ? -12.441 -4.311 3.432 1.00 92.50 83 PHE A CA 1
ATOM 622 C C . PHE A 1 83 ? -13.673 -3.468 3.079 1.00 92.50 83 PHE A C 1
ATOM 624 O O . PHE A 1 83 ? -14.804 -3.890 3.316 1.00 92.50 83 PHE A O 1
ATOM 631 N N . ASP A 1 84 ? -13.442 -2.272 2.552 1.00 93.38 84 ASP A N 1
ATOM 632 C CA . ASP A 1 84 ? -14.501 -1.414 2.027 1.00 93.38 84 ASP A CA 1
ATOM 633 C C . ASP A 1 84 ? -14.254 -1.105 0.550 1.00 93.38 84 ASP A C 1
ATOM 635 O O . ASP A 1 84 ? -15.140 -1.281 -0.283 1.00 93.38 84 ASP A O 1
ATOM 639 N N . PHE A 1 85 ? -13.037 -0.671 0.210 1.00 93.81 85 PHE A N 1
ATOM 640 C CA . PHE A 1 85 ? -12.733 -0.205 -1.138 1.00 93.81 85 PHE A CA 1
ATOM 641 C C . PHE A 1 85 ? -11.236 -0.244 -1.465 1.00 93.81 85 PHE A C 1
ATOM 643 O O . PHE A 1 85 ? -10.389 -0.113 -0.580 1.00 93.81 85 PHE A O 1
ATOM 650 N N . ALA A 1 86 ? -10.918 -0.375 -2.757 1.00 97.31 86 ALA A N 1
ATOM 651 C CA . ALA A 1 86 ? -9.579 -0.194 -3.302 1.00 97.31 86 ALA A CA 1
ATOM 652 C C . ALA A 1 86 ? -9.617 0.505 -4.671 1.00 97.31 86 ALA A C 1
ATOM 654 O O . ALA A 1 86 ? -10.499 0.225 -5.486 1.00 97.31 86 ALA A O 1
ATOM 655 N N . TYR A 1 87 ? -8.636 1.376 -4.922 1.00 97.06 87 TYR A N 1
ATOM 656 C CA . TYR A 1 87 ? -8.420 2.037 -6.210 1.00 97.06 87 TYR A CA 1
ATOM 657 C C . TYR A 1 87 ? -6.940 2.027 -6.614 1.00 97.06 87 TYR A C 1
ATOM 659 O O . TYR A 1 87 ? -6.101 2.303 -5.761 1.00 97.06 87 TYR A O 1
ATOM 667 N N . PRO A 1 88 ? -6.588 1.799 -7.891 1.00 97.75 88 PRO A N 1
ATOM 668 C CA . PRO A 1 88 ? -7.428 1.227 -8.948 1.00 97.75 88 PRO A CA 1
ATOM 669 C C . PRO A 1 88 ? -8.094 -0.090 -8.524 1.00 97.75 88 PRO A C 1
ATOM 671 O O . PRO A 1 88 ? -7.755 -0.640 -7.475 1.00 97.75 88 PRO A O 1
ATOM 674 N N . GLU A 1 89 ? -9.054 -0.589 -9.304 1.00 95.00 89 GLU A N 1
ATOM 675 C CA . GLU A 1 89 ? -9.745 -1.838 -8.963 1.00 95.00 89 GLU A CA 1
ATOM 676 C C . GLU A 1 89 ? -8.736 -2.978 -8.743 1.00 95.00 89 GLU A C 1
ATOM 678 O O . GLU A 1 89 ? -7.773 -3.145 -9.495 1.00 95.00 89 GLU A O 1
ATOM 683 N N . ALA A 1 90 ? -8.942 -3.736 -7.668 1.00 95.44 90 ALA A N 1
ATOM 684 C CA . ALA A 1 90 ? -8.009 -4.744 -7.192 1.00 95.44 90 ALA A CA 1
ATOM 685 C C . ALA A 1 90 ? -8.699 -6.097 -7.051 1.00 95.44 90 ALA A C 1
ATOM 687 O O . ALA A 1 90 ? -9.896 -6.180 -6.770 1.00 95.44 90 ALA A O 1
ATOM 688 N N . LYS A 1 91 ? -7.921 -7.178 -7.138 1.00 95.75 91 LYS A N 1
ATOM 689 C CA . LYS A 1 91 ? -8.413 -8.485 -6.708 1.00 95.75 91 LYS A CA 1
ATOM 690 C C . LYS A 1 91 ? -8.362 -8.550 -5.183 1.00 95.75 91 LYS A C 1
ATOM 692 O O . LYS A 1 91 ? -7.285 -8.410 -4.605 1.00 95.75 91 LYS A O 1
ATOM 697 N N . VAL A 1 92 ? -9.500 -8.825 -4.555 1.00 92.19 92 VAL A N 1
ATOM 698 C CA . VAL A 1 92 ? -9.618 -8.940 -3.097 1.00 92.19 92 VAL A CA 1
ATOM 699 C C . VAL A 1 92 ? -9.843 -10.395 -2.707 1.00 92.19 92 VAL A C 1
ATOM 701 O O . VAL A 1 92 ? -10.672 -11.094 -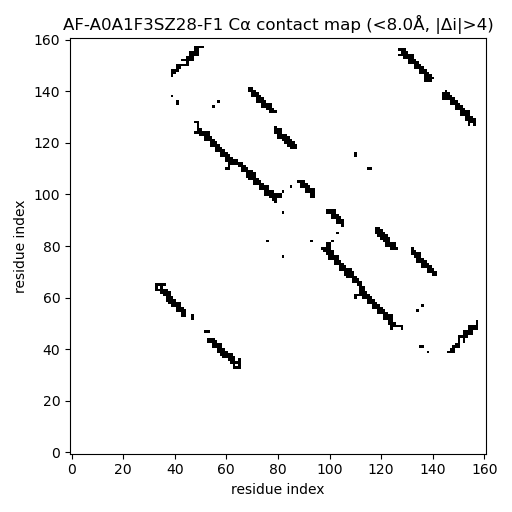3.287 1.00 92.19 92 VAL A O 1
ATOM 704 N N . GLU A 1 93 ? -9.073 -10.854 -1.731 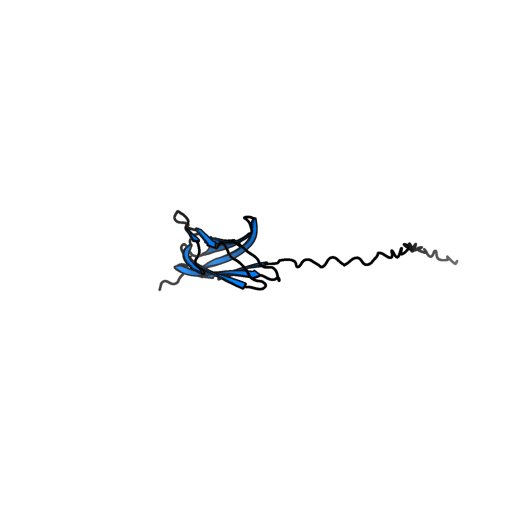1.00 89.62 93 GLU A N 1
ATOM 705 C CA . GLU A 1 93 ? -9.238 -12.142 -1.068 1.00 89.62 93 GLU A CA 1
ATOM 706 C C . GLU A 1 93 ? -9.494 -11.852 0.413 1.00 89.62 93 GLU A C 1
ATOM 708 O O . GLU A 1 93 ? -8.565 -11.658 1.196 1.00 89.62 93 GLU A O 1
ATOM 713 N N . GLU A 1 94 ? -10.769 -11.740 0.785 1.00 76.94 94 GLU A N 1
ATOM 714 C CA . GLU A 1 94 ? -11.164 -11.528 2.179 1.00 76.94 94 GLU A CA 1
ATOM 715 C C . GLU A 1 94 ? -10.822 -12.764 3.023 1.00 76.94 94 GLU A C 1
ATOM 717 O O . GLU A 1 94 ? -10.972 -13.903 2.571 1.00 76.94 94 GLU A O 1
ATOM 722 N N . GLY A 1 95 ? -10.342 -12.556 4.252 1.00 68.75 95 GLY A N 1
ATOM 723 C CA . GLY A 1 95 ? -10.094 -13.664 5.170 1.00 68.75 95 GLY A CA 1
ATOM 724 C C . GLY A 1 95 ? -11.380 -14.393 5.572 1.00 68.75 95 GLY A C 1
ATOM 725 O O . GLY A 1 95 ? -12.490 -13.967 5.263 1.00 68.75 95 GLY A O 1
ATOM 726 N N . ALA A 1 96 ? -11.224 -15.484 6.325 1.00 52.91 96 ALA A N 1
ATOM 727 C CA . ALA A 1 96 ? -12.296 -16.243 6.979 1.00 52.91 96 ALA A CA 1
ATOM 728 C C . ALA A 1 96 ? -12.208 -16.094 8.529 1.00 52.91 96 ALA A C 1
ATOM 730 O O . ALA A 1 96 ? -11.106 -16.082 9.064 1.00 52.91 96 ALA A O 1
ATOM 731 N N . GLY A 1 97 ? -13.334 -16.058 9.262 1.00 54.34 97 GLY A N 1
ATOM 732 C CA . GLY A 1 97 ? -13.422 -15.962 10.740 1.00 54.34 97 GLY A CA 1
ATOM 733 C C . GLY A 1 97 ? -13.264 -14.568 11.414 1.00 54.34 97 GLY A C 1
ATOM 734 O O . GLY A 1 97 ? -12.602 -13.696 10.881 1.00 54.34 97 GLY A O 1
ATOM 735 N N . PRO A 1 98 ? -13.809 -14.361 12.634 1.00 45.62 98 PRO A N 1
ATOM 736 C CA . PRO A 1 98 ? -14.138 -13.066 13.286 1.00 45.62 98 PRO A CA 1
ATOM 737 C C . PRO A 1 98 ? -13.015 -12.025 13.498 1.00 45.62 98 PRO A C 1
ATOM 739 O O . PRO A 1 98 ? -13.308 -10.920 13.953 1.00 45.62 98 PRO A O 1
ATOM 742 N N . ASP A 1 99 ? -11.764 -12.343 13.167 1.00 55.72 99 ASP A N 1
ATOM 743 C CA . ASP A 1 99 ? -10.596 -11.451 13.253 1.00 55.72 99 ASP A CA 1
ATOM 744 C C . ASP A 1 99 ? -10.217 -10.796 11.909 1.00 55.72 99 ASP A C 1
ATOM 746 O O . ASP A 1 99 ? -9.262 -10.031 11.850 1.00 55.72 99 ASP A O 1
ATOM 750 N N . PHE A 1 100 ? -10.958 -11.097 10.844 1.00 60.41 100 PHE A N 1
ATOM 751 C CA . PHE A 1 100 ? -10.679 -10.835 9.431 1.00 60.41 100 PHE A CA 1
ATOM 752 C C . PHE A 1 100 ? -9.674 -9.723 9.084 1.00 60.41 100 PHE A C 1
ATOM 754 O O . PHE A 1 100 ? -10.034 -8.554 8.974 1.00 60.41 100 PHE A O 1
ATOM 761 N N . GLY A 1 101 ? -8.430 -10.137 8.836 1.00 68.00 101 GLY A N 1
ATOM 762 C CA . GLY A 1 101 ? -7.592 -9.589 7.771 1.00 68.00 101 GLY A CA 1
ATOM 763 C C . GLY A 1 101 ? -7.927 -10.242 6.420 1.00 68.00 101 GLY A C 1
ATOM 764 O O . GLY A 1 101 ? -8.874 -11.020 6.300 1.00 68.00 101 GLY A O 1
ATOM 765 N N . GLY A 1 102 ? -7.153 -9.930 5.388 1.00 86.19 102 GLY A N 1
ATOM 766 C CA . GLY A 1 102 ? -7.336 -10.385 4.007 1.00 86.19 102 GLY A CA 1
ATOM 767 C C . GLY A 1 102 ? -6.209 -9.851 3.128 1.00 86.19 102 GLY A C 1
ATOM 768 O O . GLY A 1 102 ? -5.250 -9.274 3.643 1.00 86.19 102 GLY A O 1
ATOM 769 N N . GLU A 1 103 ? -6.312 -10.013 1.813 1.00 92.94 103 GLU A N 1
ATOM 770 C CA . GLU A 1 103 ? -5.320 -9.480 0.879 1.00 92.94 103 GLU A CA 1
ATOM 771 C C . GLU A 1 103 ? -5.965 -8.701 -0.271 1.00 92.94 103 GLU A C 1
ATOM 773 O O . GLU A 1 103 ? -6.918 -9.163 -0.898 1.00 92.94 103 GLU A O 1
ATOM 778 N N . VAL A 1 104 ? -5.392 -7.540 -0.589 1.00 96.12 104 VAL A N 1
ATOM 779 C CA . VAL A 1 104 ? -5.700 -6.754 -1.790 1.00 96.12 104 VAL A CA 1
ATOM 780 C C . VAL A 1 104 ? -4.524 -6.874 -2.754 1.00 96.12 104 VAL A C 1
ATOM 782 O O . VAL A 1 104 ? -3.365 -6.729 -2.360 1.00 96.12 104 VAL A O 1
ATOM 785 N N . LYS A 1 105 ? -4.800 -7.208 -4.018 1.00 97.94 105 LYS A N 1
ATOM 786 C CA . LYS A 1 105 ? -3.775 -7.546 -5.012 1.00 97.94 105 LYS A CA 1
ATOM 787 C C . LYS A 1 105 ? -3.967 -6.758 -6.300 1.00 97.94 105 LYS A C 1
ATOM 789 O O . LYS A 1 105 ? -5.000 -6.885 -6.958 1.00 97.94 105 LYS A O 1
ATOM 794 N N . TRP A 1 106 ? -2.904 -6.076 -6.711 1.00 98.38 106 TRP A N 1
ATOM 795 C CA . TRP A 1 106 ? -2.747 -5.518 -8.054 1.00 98.38 106 TRP A CA 1
ATOM 796 C C . TRP A 1 106 ? -1.641 -6.274 -8.783 1.00 98.38 106 TRP A C 1
ATOM 798 O O . TRP A 1 106 ? -0.624 -6.631 -8.186 1.00 98.38 106 TRP A O 1
ATOM 808 N N . LYS A 1 107 ? -1.862 -6.566 -10.062 1.00 97.50 107 LYS A N 1
ATOM 809 C CA . LYS A 1 107 ? -0.954 -7.319 -10.935 1.00 97.50 107 LYS A CA 1
ATOM 810 C C . LYS A 1 107 ? -0.873 -6.628 -12.286 1.00 97.50 107 LYS A C 1
ATOM 812 O O . LYS A 1 107 ? -1.777 -5.855 -12.596 1.00 97.50 107 LYS A O 1
ATOM 817 N N . HIS A 1 108 ? 0.135 -6.989 -13.078 1.00 97.31 108 HIS A N 1
ATOM 818 C CA . HIS A 1 108 ? 0.342 -6.424 -14.410 1.00 97.31 108 HIS A CA 1
ATOM 819 C C . HIS A 1 108 ? 0.463 -4.896 -14.338 1.00 97.31 108 HIS A C 1
ATOM 821 O O . HIS A 1 108 ? -0.156 -4.173 -15.112 1.00 97.31 108 HIS A O 1
ATOM 827 N N . ILE A 1 109 ? 1.175 -4.417 -13.310 1.00 98.31 109 ILE A N 1
ATOM 828 C CA . ILE A 1 109 ? 1.458 -2.998 -13.137 1.00 98.31 109 ILE A CA 1
ATOM 829 C C . ILE A 1 109 ? 2.710 -2.701 -13.944 1.00 98.31 109 ILE A C 1
ATOM 831 O O . ILE A 1 109 ? 3.794 -3.184 -13.610 1.00 98.31 109 ILE A O 1
ATOM 835 N N . ASP A 1 110 ? 2.546 -1.868 -14.953 1.00 98.19 110 ASP A N 1
ATOM 836 C CA . ASP A 1 110 ? 3.657 -1.311 -15.699 1.00 98.19 110 ASP A CA 1
ATOM 837 C C . ASP A 1 110 ? 3.938 0.105 -15.187 1.00 98.19 110 ASP A C 1
ATOM 839 O O . ASP A 1 110 ? 3.034 0.788 -14.698 1.00 98.19 110 ASP A O 1
ATOM 843 N N . LEU A 1 111 ? 5.202 0.517 -15.241 1.00 98.12 111 LEU A N 1
ATOM 844 C CA . LEU A 1 111 ? 5.659 1.799 -14.727 1.00 98.12 111 LEU A CA 1
ATOM 845 C C . LEU A 1 111 ? 6.654 2.423 -15.705 1.00 98.12 111 LEU A C 1
ATOM 847 O O . LEU A 1 111 ? 7.779 1.937 -15.882 1.00 98.12 111 LEU A O 1
ATOM 851 N N . GLU A 1 112 ? 6.231 3.516 -16.328 1.00 98.44 112 GLU A N 1
ATOM 852 C CA . GLU A 1 112 ? 7.049 4.290 -17.254 1.00 98.44 112 GLU A CA 1
ATOM 853 C C . GLU A 1 112 ? 8.233 4.956 -16.531 1.00 98.44 112 GLU A C 1
ATOM 855 O O . GLU A 1 112 ? 8.207 5.137 -15.304 1.00 98.44 112 GLU A O 1
ATOM 860 N N . PRO A 1 113 ? 9.301 5.341 -17.258 1.00 98.12 113 PRO A N 1
ATOM 861 C CA . PRO A 1 113 ? 10.391 6.134 -16.704 1.00 98.12 113 PRO A CA 1
ATOM 862 C C . PRO A 1 113 ? 9.883 7.342 -15.916 1.00 98.12 113 PRO A C 1
ATOM 864 O O . PRO A 1 113 ? 9.126 8.164 -16.434 1.00 98.12 113 PRO A O 1
ATOM 867 N N . TYR A 1 114 ? 10.339 7.465 -14.669 1.00 97.75 114 TYR A N 1
ATOM 868 C CA . TYR A 1 114 ? 9.969 8.553 -13.754 1.00 97.75 114 TYR A CA 1
ATOM 869 C C . TYR A 1 114 ? 8.474 8.662 -13.396 1.00 97.75 114 TYR A C 1
ATOM 871 O O . TYR A 1 114 ? 8.043 9.671 -12.831 1.00 97.75 114 TYR A O 1
ATOM 879 N N . GLU A 1 115 ? 7.667 7.644 -13.700 1.00 98.62 115 GLU A N 1
ATOM 880 C CA . GLU A 1 115 ? 6.253 7.614 -13.342 1.00 98.62 115 GLU A CA 1
ATOM 881 C C . GLU A 1 115 ? 6.046 7.357 -11.843 1.00 98.62 115 GLU A C 1
ATOM 883 O O . GLU A 1 115 ? 6.800 6.637 -11.186 1.00 98.62 115 GLU A O 1
ATOM 888 N N . THR A 1 116 ? 4.984 7.943 -11.288 1.00 98.75 116 THR A N 1
ATOM 889 C CA . THR A 1 116 ? 4.496 7.622 -9.944 1.00 98.75 116 THR A CA 1
ATOM 890 C C . THR A 1 116 ? 3.037 7.191 -10.013 1.00 98.75 116 THR A C 1
ATOM 892 O O . THR A 1 116 ? 2.188 7.950 -10.480 1.00 98.75 116 THR A O 1
ATOM 895 N N . LEU A 1 117 ? 2.740 6.019 -9.456 1.00 98.69 117 LEU A N 1
ATOM 896 C CA . LEU A 1 117 ? 1.387 5.507 -9.270 1.00 98.69 117 LEU A CA 1
ATOM 897 C C . LEU A 1 117 ? 0.987 5.520 -7.793 1.00 98.69 117 LEU A C 1
ATOM 899 O O . LEU A 1 117 ? 1.811 5.355 -6.886 1.00 98.69 117 LEU A O 1
ATOM 903 N N . TYR A 1 118 ? -0.314 5.692 -7.568 1.00 98.50 118 TYR A N 1
ATOM 904 C CA . TYR A 1 118 ? -0.930 5.701 -6.248 1.00 98.50 118 TYR A CA 1
ATOM 905 C C . TYR A 1 118 ? -2.047 4.668 -6.184 1.00 98.50 118 TYR A C 1
ATOM 907 O O . TYR A 1 118 ? -2.907 4.622 -7.062 1.00 98.50 118 TYR A O 1
ATOM 915 N N . PHE A 1 119 ? -2.047 3.886 -5.108 1.00 98.62 119 PHE A N 1
ATOM 916 C CA . PHE A 1 119 ? -3.088 2.910 -4.811 1.00 98.62 119 PHE A CA 1
ATOM 917 C C . PHE A 1 119 ? -3.733 3.270 -3.480 1.00 98.62 119 PHE A C 1
ATOM 919 O O . PHE A 1 119 ? -3.029 3.463 -2.492 1.00 98.62 119 PHE A O 1
ATOM 926 N N . GLU A 1 120 ? -5.052 3.368 -3.442 1.00 98.25 120 GLU A N 1
ATOM 927 C CA . GLU A 1 120 ? -5.840 3.646 -2.249 1.00 98.25 120 GLU A CA 1
ATOM 928 C C . GLU A 1 120 ? -6.502 2.365 -1.748 1.00 98.25 120 GLU A C 1
ATOM 930 O O . GLU A 1 120 ? -7.006 1.563 -2.531 1.00 98.25 120 GLU A O 1
ATOM 935 N N . ILE A 1 121 ? -6.513 2.188 -0.430 1.00 97.75 121 ILE A N 1
ATOM 936 C CA . ILE A 1 121 ? -7.206 1.111 0.272 1.00 97.75 121 ILE A CA 1
ATOM 937 C C . ILE A 1 121 ? -7.991 1.743 1.406 1.00 97.75 121 ILE A C 1
ATOM 939 O O . ILE A 1 121 ? -7.417 2.448 2.238 1.00 97.75 121 ILE A O 1
ATOM 943 N N . ARG A 1 122 ? -9.282 1.446 1.487 1.00 96.06 122 ARG A N 1
ATOM 944 C CA . ARG A 1 122 ? -10.132 1.851 2.599 1.00 96.06 122 ARG A CA 1
ATOM 945 C C . ARG A 1 122 ? -10.672 0.625 3.314 1.00 96.06 122 ARG A C 1
ATOM 947 O O . ARG A 1 122 ? -11.135 -0.327 2.685 1.00 96.06 122 ARG A O 1
ATOM 954 N N . VAL A 1 123 ? -10.603 0.662 4.640 1.00 94.12 123 VAL A N 1
ATOM 955 C CA . VAL A 1 123 ? -11.113 -0.394 5.516 1.00 94.12 123 VAL A CA 1
ATOM 956 C C . VAL A 1 123 ? -11.969 0.195 6.628 1.00 94.12 123 VAL A C 1
ATOM 958 O O . VAL A 1 123 ? -11.686 1.279 7.136 1.00 94.12 123 VAL A O 1
ATOM 961 N N . HIS A 1 124 ? -13.008 -0.523 7.037 1.00 93.06 124 HIS A N 1
ATOM 962 C CA . HIS A 1 124 ? -13.831 -0.190 8.195 1.00 93.06 124 HIS A CA 1
ATOM 963 C C . HIS A 1 124 ? -13.221 -0.784 9.466 1.00 93.06 124 HIS A C 1
ATOM 965 O O . HIS A 1 124 ? -13.019 -1.996 9.554 1.00 93.06 124 HIS A O 1
ATOM 971 N N . VAL A 1 125 ? -12.907 0.058 10.451 1.00 92.06 125 VAL A N 1
ATOM 972 C CA . VAL A 1 125 ? -12.213 -0.357 11.678 1.00 92.06 125 VAL A CA 1
ATOM 973 C C . VAL A 1 125 ? -13.187 -1.014 12.648 1.00 92.06 125 VAL A C 1
ATOM 975 O O . VAL A 1 125 ? -14.129 -0.374 13.122 1.00 92.06 125 VAL A O 1
ATOM 978 N N . VAL A 1 126 ? -12.916 -2.271 13.006 1.00 87.38 126 VAL A N 1
ATOM 979 C CA . VAL A 1 126 ? -13.714 -3.034 13.969 1.00 87.38 126 VAL A CA 1
ATOM 980 C C . VAL A 1 126 ? -12.876 -3.461 15.181 1.00 87.38 126 VAL A C 1
ATOM 982 O O . VAL A 1 126 ? -11.655 -3.563 15.134 1.00 87.38 126 VAL A O 1
ATOM 985 N N . GLY A 1 127 ? -13.538 -3.717 16.309 1.00 80.31 12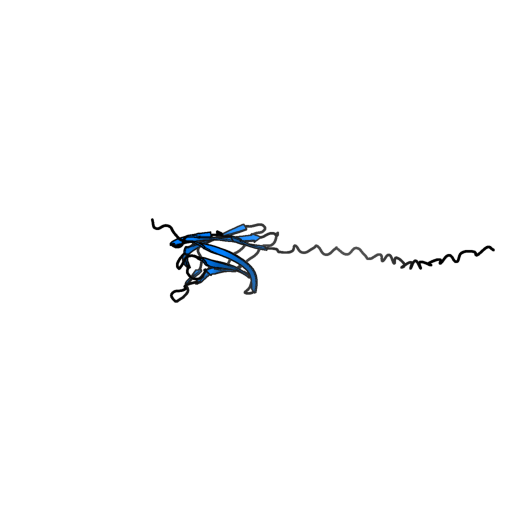7 GLY A N 1
ATOM 986 C CA . GLY A 1 127 ? -12.883 -4.187 17.532 1.00 80.31 127 GLY A CA 1
ATOM 987 C C . GLY A 1 127 ? -12.581 -3.089 18.562 1.00 80.31 127 GLY A C 1
ATOM 988 O O . GLY A 1 127 ? -12.991 -1.943 18.393 1.00 80.31 127 GLY A O 1
ATOM 989 N N . PRO A 1 128 ? -11.936 -3.454 19.685 1.00 81.44 128 PRO A N 1
ATOM 990 C CA . PRO A 1 128 ? -11.820 -2.578 20.844 1.00 81.44 128 PRO A CA 1
ATOM 991 C C . PRO A 1 128 ? -10.818 -1.429 20.632 1.00 81.44 128 PRO A C 1
ATOM 993 O O . PRO A 1 128 ? -9.830 -1.610 19.906 1.00 81.44 128 PRO A O 1
ATOM 996 N N . PRO A 1 129 ? -11.021 -0.291 21.325 1.00 75.44 129 PRO A N 1
ATOM 997 C CA . PRO A 1 129 ? -10.020 0.770 21.428 1.00 75.44 129 PRO A CA 1
ATOM 998 C C . PRO A 1 129 ? -8.716 0.245 22.071 1.00 75.44 129 PRO A C 1
ATOM 1000 O O . PRO A 1 129 ? -8.682 -0.846 22.642 1.00 75.44 129 PRO A O 1
ATOM 1003 N N . ASP A 1 130 ? -7.620 0.996 21.935 1.00 75.12 130 ASP A N 1
ATOM 1004 C CA . ASP A 1 130 ? -6.263 0.697 22.444 1.00 75.12 130 ASP A CA 1
ATOM 1005 C C . ASP A 1 130 ? -5.476 -0.397 21.709 1.00 75.12 130 ASP A C 1
ATOM 1007 O O . ASP A 1 130 ? -4.388 -0.816 22.126 1.00 75.12 130 ASP A O 1
ATOM 1011 N N . ARG A 1 131 ? -5.974 -0.839 20.554 1.00 83.56 131 ARG A N 1
ATOM 1012 C CA . ARG A 1 131 ? -5.241 -1.728 19.645 1.00 83.56 131 ARG A CA 1
ATOM 1013 C C . ARG A 1 131 ? -4.471 -0.945 18.583 1.00 83.56 131 ARG A C 1
ATOM 1015 O O . ARG A 1 131 ? -4.602 0.268 18.441 1.00 83.56 131 ARG A O 1
ATOM 1022 N N . LYS A 1 132 ? -3.611 -1.655 17.852 1.00 90.31 132 LYS A N 1
ATOM 1023 C CA . LYS A 1 132 ? -2.908 -1.125 16.681 1.00 90.31 132 LYS A CA 1
ATOM 1024 C C . LYS A 1 132 ? -3.369 -1.887 15.449 1.00 90.31 132 LYS A C 1
ATOM 1026 O O . LYS A 1 132 ? -3.315 -3.113 15.465 1.00 90.31 132 LYS A O 1
ATOM 1031 N N . LEU A 1 133 ? -3.758 -1.167 14.404 1.00 92.06 133 LEU A N 1
ATOM 1032 C CA . LEU A 1 133 ? -3.891 -1.720 13.060 1.00 92.06 133 LEU A CA 1
ATOM 1033 C C . LEU A 1 133 ? -2.519 -1.670 12.397 1.00 92.06 133 LEU A C 1
ATOM 1035 O O . LEU A 1 133 ? -1.828 -0.649 12.465 1.00 92.06 133 LEU A O 1
ATOM 1039 N N . ILE A 1 134 ? -2.114 -2.779 11.788 1.00 94.31 134 ILE A N 1
ATOM 1040 C CA . ILE A 1 134 ? -0.883 -2.857 11.006 1.00 94.31 134 ILE A CA 1
ATOM 1041 C C . ILE A 1 134 ? -1.284 -3.235 9.594 1.00 94.31 134 ILE A C 1
ATOM 1043 O O . ILE A 1 134 ? -1.700 -4.362 9.355 1.00 94.31 134 ILE A O 1
ATOM 1047 N N . ASN A 1 135 ? -1.151 -2.289 8.676 1.00 95.69 135 ASN A N 1
ATOM 1048 C CA . ASN A 1 135 ? -1.377 -2.532 7.263 1.00 95.69 135 ASN A CA 1
ATOM 1049 C C . ASN A 1 135 ? -0.023 -2.585 6.556 1.00 95.69 135 ASN A C 1
ATOM 1051 O O . ASN A 1 135 ? 0.820 -1.711 6.773 1.00 95.69 135 ASN A O 1
ATOM 1055 N N . LYS A 1 136 ? 0.209 -3.632 5.764 1.00 97.38 136 LYS A N 1
ATOM 1056 C CA . LYS A 1 136 ? 1.512 -3.906 5.154 1.00 97.38 136 LYS A CA 1
ATOM 1057 C C . LYS A 1 136 ? 1.340 -4.208 3.677 1.00 97.38 136 LYS A C 1
ATOM 1059 O O . LYS A 1 136 ? 0.643 -5.156 3.340 1.00 97.38 136 LYS A O 1
ATOM 1064 N N . ALA A 1 137 ? 2.062 -3.488 2.827 1.00 98.31 137 ALA A N 1
ATOM 1065 C CA . ALA A 1 137 ? 2.148 -3.798 1.408 1.00 98.31 137 ALA A CA 1
ATOM 1066 C C . ALA A 1 137 ? 3.539 -4.308 1.045 1.00 98.31 137 ALA A C 1
ATOM 1068 O O . ALA A 1 137 ? 4.538 -3.921 1.653 1.00 98.31 137 ALA A O 1
ATOM 1069 N N . CYS A 1 138 ? 3.599 -5.174 0.042 1.00 98.62 138 CYS A N 1
ATOM 1070 C CA . CYS A 1 138 ? 4.834 -5.675 -0.536 1.00 98.62 138 CYS A CA 1
ATOM 1071 C C . CYS A 1 138 ? 4.772 -5.609 -2.063 1.00 98.62 138 CYS A C 1
ATOM 1073 O O . CYS A 1 138 ? 3.754 -5.965 -2.663 1.00 98.62 138 CYS A O 1
ATOM 1075 N N . LEU A 1 139 ? 5.885 -5.197 -2.662 1.00 98.69 139 LEU A N 1
ATOM 1076 C CA . LEU A 1 139 ? 6.121 -5.137 -4.096 1.00 98.69 139 LEU A CA 1
ATOM 1077 C C . LEU A 1 139 ? 6.872 -6.389 -4.561 1.00 98.69 139 LEU A C 1
ATOM 1079 O O . LEU A 1 139 ? 7.804 -6.855 -3.900 1.00 98.69 139 LEU A O 1
ATOM 1083 N N . PHE A 1 140 ? 6.480 -6.915 -5.715 1.00 98.50 140 PHE A N 1
ATOM 1084 C CA . PHE A 1 140 ? 7.069 -8.096 -6.330 1.00 98.50 140 PHE A CA 1
ATOM 1085 C C . PHE A 1 140 ? 7.345 -7.865 -7.817 1.00 98.50 140 PHE A C 1
ATOM 1087 O O . PHE A 1 140 ? 6.569 -7.178 -8.484 1.00 98.50 140 PHE A O 1
ATOM 1094 N N . LYS A 1 141 ? 8.394 -8.515 -8.327 1.00 97.00 141 LYS A N 1
ATOM 1095 C CA . LYS A 1 141 ? 8.725 -8.641 -9.752 1.00 97.00 141 LYS A CA 1
ATOM 1096 C C . LYS A 1 141 ? 9.146 -10.082 -10.021 1.00 97.00 141 LYS A C 1
ATOM 1098 O O . LYS A 1 141 ? 9.892 -10.652 -9.233 1.00 97.00 141 LYS A O 1
ATOM 1103 N N . ASP A 1 142 ? 8.599 -10.694 -11.069 1.00 94.88 142 ASP A N 1
ATOM 1104 C CA . ASP A 1 142 ? 8.915 -12.071 -11.487 1.00 94.88 142 ASP A CA 1
ATOM 1105 C C . ASP A 1 142 ? 8.769 -13.120 -10.360 1.00 94.88 142 ASP A C 1
ATOM 1107 O O . ASP A 1 142 ? 9.469 -14.127 -10.292 1.00 94.88 142 ASP A O 1
ATOM 1111 N N . GLY A 1 143 ? 7.828 -12.875 -9.440 1.00 92.88 143 GLY A N 1
ATOM 1112 C CA . GLY A 1 143 ? 7.575 -13.719 -8.267 1.00 92.88 143 GLY A CA 1
ATOM 1113 C C . GLY A 1 143 ? 8.504 -13.464 -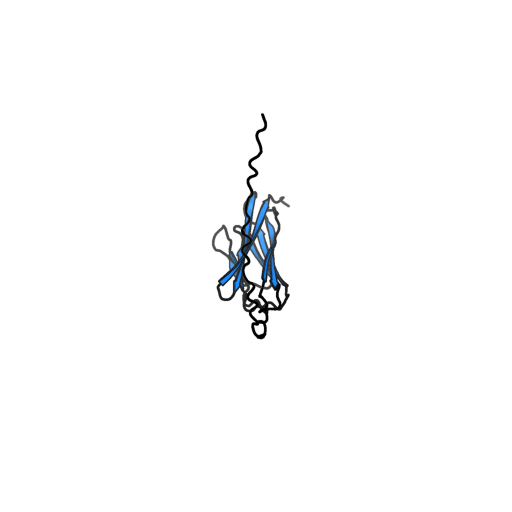7.076 1.00 92.88 143 GLY A C 1
ATOM 1114 O O . GLY A 1 143 ? 8.198 -13.917 -5.970 1.00 92.88 143 GLY A O 1
ATOM 1115 N N . GLU A 1 144 ? 9.573 -12.691 -7.253 1.00 96.56 144 GLU A N 1
ATOM 1116 C CA . GLU A 1 144 ? 10.471 -12.281 -6.181 1.00 96.56 144 GLU A CA 1
ATOM 1117 C C . GLU A 1 144 ? 9.963 -11.023 -5.485 1.00 96.56 144 GLU A C 1
ATOM 1119 O O . GLU A 1 144 ? 9.411 -10.108 -6.095 1.00 96.56 144 GLU A O 1
ATOM 1124 N N . LYS A 1 145 ? 10.129 -10.982 -4.164 1.00 97.56 145 LYS A N 1
ATOM 1125 C CA . LYS A 1 145 ? 9.723 -9.845 -3.342 1.00 97.56 145 LYS A CA 1
ATOM 1126 C C . LYS A 1 145 ? 10.843 -8.813 -3.328 1.00 97.56 145 LYS A C 1
ATOM 1128 O O . LYS A 1 145 ? 11.907 -9.101 -2.787 1.00 97.56 145 LYS A O 1
ATOM 1133 N N . LEU A 1 146 ? 10.569 -7.625 -3.853 1.00 97.12 146 LEU A N 1
ATOM 1134 C CA . LEU A 1 146 ? 11.543 -6.539 -3.931 1.00 97.12 146 LEU A CA 1
ATOM 1135 C C . LEU A 1 146 ? 11.601 -5.749 -2.623 1.00 97.12 146 LEU A C 1
ATOM 1137 O O . LEU A 1 146 ? 12.654 -5.630 -2.004 1.00 97.12 146 LEU A O 1
ATOM 1141 N N . GLU A 1 147 ? 10.451 -5.253 -2.168 1.00 97.75 147 GLU A N 1
ATOM 1142 C CA . GLU A 1 147 ? 10.359 -4.342 -1.027 1.00 97.75 147 GLU A CA 1
ATOM 1143 C C . GLU A 1 147 ? 9.025 -4.521 -0.293 1.00 97.75 147 GLU A C 1
ATOM 1145 O O . GLU A 1 147 ? 8.043 -4.999 -0.862 1.00 97.75 147 GLU A O 1
ATOM 1150 N N . CYS A 1 148 ? 8.980 -4.163 0.990 1.00 98.31 148 CYS A N 1
ATOM 1151 C CA . CYS A 1 148 ? 7.736 -4.041 1.740 1.00 98.31 148 CYS A CA 1
ATOM 1152 C C . CYS A 1 148 ? 7.784 -2.806 2.626 1.00 98.31 148 CYS A C 1
ATOM 1154 O O . CYS A 1 148 ? 8.818 -2.533 3.231 1.00 98.31 148 CYS A O 1
ATOM 1156 N N . ASP A 1 149 ? 6.628 -2.187 2.826 1.00 98.69 149 ASP A N 1
ATOM 1157 C CA . ASP A 1 149 ? 6.455 -1.127 3.810 1.00 98.69 149 ASP A CA 1
ATOM 1158 C C . ASP A 1 149 ? 5.147 -1.315 4.595 1.00 98.69 149 ASP A C 1
ATOM 1160 O O . ASP A 1 149 ? 4.244 -2.054 4.186 1.00 98.69 149 ASP A O 1
ATOM 1164 N N . SER A 1 150 ? 5.061 -0.712 5.780 1.00 97.94 150 SER A N 1
ATOM 1165 C CA . SER A 1 150 ? 3.921 -0.879 6.678 1.00 97.94 150 SER A CA 1
ATOM 1166 C C . SER A 1 150 ? 3.607 0.368 7.489 1.00 97.94 150 SER A C 1
ATOM 1168 O O . SER A 1 150 ? 4.498 1.031 8.015 1.00 97.94 150 SER A O 1
ATOM 1170 N N . VAL A 1 151 ? 2.315 0.600 7.707 1.00 98.00 151 VAL A N 1
ATOM 1171 C CA . VAL A 1 151 ? 1.814 1.662 8.581 1.00 98.00 151 VAL A CA 1
ATOM 1172 C C . VAL A 1 151 ? 1.235 1.048 9.844 1.00 98.00 151 VAL A C 1
ATOM 1174 O O . VAL A 1 151 ? 0.502 0.059 9.803 1.00 98.00 151 VAL A O 1
ATOM 1177 N N . ARG A 1 152 ? 1.559 1.660 10.987 1.00 96.38 152 ARG A N 1
ATOM 1178 C CA . ARG A 1 152 ? 0.982 1.322 12.290 1.00 96.38 152 ARG A CA 1
ATOM 1179 C C . ARG A 1 152 ? 0.054 2.443 12.737 1.00 96.38 152 ARG A C 1
ATOM 1181 O O . ARG A 1 152 ? 0.518 3.548 13.011 1.00 96.38 152 ARG A O 1
ATOM 1188 N N . THR A 1 153 ? -1.225 2.128 12.874 1.00 95.44 153 THR A N 1
ATOM 1189 C CA . THR A 1 153 ? -2.272 3.073 13.275 1.00 95.44 153 THR A CA 1
ATOM 1190 C C . THR A 1 153 ? -2.779 2.708 14.662 1.00 95.44 153 THR A C 1
ATOM 1192 O O . THR A 1 153 ? -3.182 1.571 14.897 1.00 95.44 153 THR A O 1
ATOM 1195 N N . LYS A 1 154 ? -2.756 3.650 15.604 1.00 94.62 154 LYS A N 1
ATOM 1196 C CA . LYS A 1 154 ? -3.376 3.491 16.922 1.00 94.62 154 LYS A CA 1
ATOM 1197 C C . LYS A 1 154 ? -4.899 3.591 16.791 1.00 94.62 154 LYS A C 1
ATOM 1199 O O . LYS A 1 154 ? -5.395 4.499 16.135 1.00 94.62 154 LYS A O 1
ATOM 1204 N N . VAL A 1 155 ? -5.628 2.684 17.426 1.00 93.75 155 VAL A N 1
ATOM 1205 C CA . VAL A 1 155 ? -7.091 2.725 17.495 1.00 93.75 155 VAL A CA 1
ATOM 1206 C C . VAL A 1 155 ? -7.508 3.379 18.809 1.00 93.75 155 VAL A C 1
ATOM 1208 O O . VAL A 1 155 ? -7.034 2.975 19.871 1.00 93.75 155 VAL A O 1
ATOM 1211 N N . VAL A 1 156 ? -8.379 4.380 18.740 1.00 94.25 156 VAL A N 1
ATOM 1212 C CA . VAL A 1 156 ? -8.917 5.109 19.900 1.00 94.25 156 VAL A CA 1
ATOM 1213 C C . VAL A 1 156 ? -10.436 5.002 19.962 1.00 94.25 156 VAL A C 1
ATOM 1215 O O . VAL A 1 156 ? -11.079 4.605 18.990 1.00 94.25 156 VAL A O 1
ATOM 1218 N N . GLU A 1 157 ? -11.014 5.324 21.116 1.00 91.06 157 GLU A N 1
ATOM 1219 C CA . GLU A 1 157 ? -12.466 5.316 21.305 1.00 91.06 157 GLU A CA 1
ATOM 1220 C C . GLU A 1 157 ? -13.179 6.222 20.292 1.00 91.06 157 GLU A C 1
ATOM 1222 O O . GLU A 1 157 ? -12.732 7.330 19.984 1.00 91.06 157 GLU A O 1
ATOM 1227 N N . GLY A 1 158 ? -14.289 5.718 19.750 1.00 76.88 158 GLY A N 1
ATOM 1228 C CA . GLY A 1 158 ? -15.242 6.525 18.998 1.00 76.88 158 GLY A CA 1
ATOM 1229 C C . GLY A 1 158 ? -16.213 7.204 19.961 1.00 76.88 158 GLY A C 1
ATOM 1230 O O . GLY A 1 158 ? -16.631 6.592 20.941 1.00 76.88 158 GLY A O 1
ATOM 1231 N N . GLU A 1 159 ? -16.581 8.454 19.692 1.00 64.12 159 GLU A N 1
ATOM 1232 C CA . GLU A 1 159 ? -17.743 9.055 20.354 1.00 64.12 159 GLU A CA 1
ATOM 1233 C C . GLU A 1 159 ? -18.998 8.421 19.744 1.00 64.12 159 GLU A C 1
ATOM 1235 O O . GLU A 1 159 ? -19.066 8.253 18.526 1.00 64.12 159 GLU A O 1
ATOM 1240 N N . ALA A 1 160 ? -19.956 8.021 20.582 1.00 50.22 160 ALA A N 1
ATOM 1241 C CA . ALA A 1 160 ? -21.270 7.619 20.102 1.00 50.22 160 ALA A CA 1
ATOM 1242 C C . ALA A 1 160 ? -21.961 8.865 19.527 1.00 50.22 160 ALA A C 1
ATOM 1244 O O . ALA A 1 160 ? -22.284 9.776 20.291 1.00 50.22 160 ALA A O 1
ATOM 1245 N N . GLU A 1 161 ? -22.117 8.921 18.203 1.00 49.12 161 GLU A N 1
ATOM 1246 C CA . GLU A 1 161 ? -23.061 9.845 17.556 1.00 49.12 161 GLU A CA 1
ATOM 1247 C C . GLU A 1 161 ? -24.511 9.442 17.848 1.00 49.12 161 GLU A C 1
ATOM 1249 O O . GLU A 1 161 ? -24.808 8.221 17.845 1.00 49.12 161 GLU A O 1
#

pLDDT: mean 84.16, std 18.91, range [39.78, 98.75]

Foldseek 3Di:
DDDDDDDDDDDDPPPPPDPPPPPDPDDPDPDPDWDWDKDWEKDWAQADEAQDKTKIKIKIWTPTQDKDWWKKKKKWWWFQWAWDDKPPDWDWAWDDDDRIITITMDTGDIAHHGDMDMMMTMIGHGDDAQDKTKMKMWMDDPNHTDDMYIDIHHYHHDDDD

Solvent-accessible surface area (backbone atoms only — not comparable to full-atom values): 9460 Å² total; per-residue (Å²): 134,91,83,83,86,87,81,86,78,81,81,80,82,79,78,79,74,77,82,77,82,73,89,70,78,88,62,84,72,79,74,79,76,84,72,73,46,74,46,75,46,49,45,58,58,62,62,46,43,39,76,37,75,50,58,35,38,39,42,42,31,34,74,23,86,48,75,45,68,54,27,31,40,44,30,40,47,21,59,34,28,44,86,71,49,54,38,66,85,53,53,73,46,77,49,81,67,100,52,30,29,33,37,44,36,46,65,72,42,66,43,53,53,60,34,72,50,71,34,42,40,34,27,38,33,50,72,71,56,80,41,70,38,53,39,38,38,34,38,30,48,93,88,42,77,76,50,70,35,62,36,66,20,39,31,34,76,50,80,88,129